Protein AF-K0KSM1-F1 (afdb_monomer_lite)

InterPro domains:
  IPR040554 Peroxisomal membrane protein PEX14-like, KPWE domain [PF17733] (89-134)
  IPR058841 PEX14-like, helix-turn-helix domain [PF25871] (16-82)

pLDDT: mean 74.01, std 14.51, range [38.59, 93.19]

Organism: Wickerhamomyces ciferrii (strain ATCC 14091 / BCRC 22168 / CBS 111 / JCM 3599 / NBRC 0793 / NRRL Y-1031 F-60-10) (NCBI:txid1206466)

Radius of gyration: 40.87 Å; chains: 1; bounding box: 64×87×105 Å

Foldseek 3Di:
DDDDDDDPVPVVVVLVVLLVVLVVVVLVVVVVVPVPDPDDPCPDDPPVCVVVSVLVSVQVVVCVVPVDRDDSVNVVVVVVCVVPDDPPDPPVVVVVVVCVVVVHDDPPDDDDPPDDDPPPDDDPPDDDDDDPVRVVVVVVVVVVVVVVVVVVVPPPPPPDDDDDDDDDDDD

Secondary structure (DSSP, 8-state):
------SSHHHHHHHHHHHHHHHHHHHHHHHHHTTT-TT----S--HHHHHHHHHHHHHHHHHHHH-----HHHHHHHHHHHHHS-----HHHHHHHHHHHTTPPPTT-----SS--TT-PPP--SPP---HHHHHHHHHHHHHHHHHHHHTSTTSSSS------------

Structure (mmCIF, N/CA/C/O backbone):
data_AF-K0KSM1-F1
#
_entry.id   AF-K0KSM1-F1
#
loop_
_atom_site.group_PDB
_atom_site.id
_atom_site.type_symbol
_atom_site.label_atom_id
_atom_site.label_alt_id
_atom_site.label_comp_id
_atom_site.label_asym_id
_atom_site.label_entity_id
_atom_site.label_seq_id
_atom_site.pdbx_PDB_ins_code
_atom_site.Cartn_x
_atom_site.Cartn_y
_atom_site.Cartn_z
_atom_site.occupancy
_atom_site.B_iso_or_equiv
_atom_site.auth_seq_id
_atom_site.auth_comp_id
_atom_site.auth_asym_id
_atom_site.auth_atom_id
_atom_site.pdbx_PDB_model_num
ATOM 1 N N . MET A 1 1 ? 0.600 -37.350 1.939 1.00 38.59 1 MET A N 1
ATOM 2 C CA . MET A 1 1 ? 1.672 -37.650 0.970 1.00 38.59 1 MET A CA 1
ATOM 3 C C . MET A 1 1 ? 1.379 -36.846 -0.271 1.00 38.59 1 MET A C 1
ATOM 5 O O . MET A 1 1 ? 0.306 -37.031 -0.816 1.00 38.59 1 MET A O 1
ATOM 9 N N . SER A 1 2 ? 2.215 -35.970 -0.787 1.00 52.69 2 SER A N 1
ATOM 10 C CA . SER A 1 2 ? 3.417 -35.266 -0.340 1.00 52.69 2 SER A CA 1
ATOM 11 C C . SER A 1 2 ? 3.766 -34.421 -1.566 1.00 52.69 2 SER A C 1
ATOM 13 O O . SER A 1 2 ? 3.729 -34.960 -2.667 1.00 52.69 2 SER A O 1
ATOM 15 N N . ASP A 1 3 ? 4.038 -33.141 -1.330 1.00 56.44 3 ASP A N 1
ATOM 16 C CA . ASP A 1 3 ? 4.934 -32.252 -2.078 1.00 56.44 3 ASP A CA 1
ATOM 17 C C . ASP A 1 3 ? 4.733 -32.055 -3.589 1.00 56.44 3 ASP A C 1
ATOM 19 O O . ASP A 1 3 ? 4.826 -32.991 -4.374 1.00 56.44 3 ASP A O 1
ATOM 23 N N . GLN A 1 4 ? 4.618 -30.784 -4.001 1.00 45.38 4 GLN A N 1
ATOM 24 C CA . GLN A 1 4 ? 5.589 -30.181 -4.929 1.00 45.38 4 GLN A CA 1
ATOM 25 C C . GLN A 1 4 ? 5.388 -28.662 -5.047 1.00 45.38 4 GLN A C 1
ATOM 27 O O . GLN A 1 4 ? 4.668 -28.146 -5.899 1.00 45.38 4 GLN A O 1
ATOM 32 N N . GLU A 1 5 ? 6.090 -27.949 -4.168 1.00 51.31 5 GLU A N 1
ATOM 33 C CA . GLU A 1 5 ? 6.526 -26.568 -4.354 1.00 51.31 5 GLU A CA 1
ATOM 34 C C . GLU A 1 5 ? 7.712 -26.564 -5.338 1.00 51.31 5 GLU A C 1
ATOM 36 O O . GLU A 1 5 ? 8.812 -26.950 -4.958 1.00 51.31 5 GLU A O 1
ATOM 41 N N . ALA A 1 6 ? 7.524 -26.184 -6.608 1.00 51.47 6 ALA A N 1
ATOM 42 C CA . ALA A 1 6 ? 8.641 -25.904 -7.530 1.00 51.47 6 ALA A CA 1
ATOM 43 C C . ALA A 1 6 ? 8.175 -25.186 -8.815 1.00 51.47 6 ALA A C 1
ATOM 45 O O . ALA A 1 6 ? 8.265 -25.739 -9.906 1.00 51.47 6 ALA A O 1
ATOM 46 N N . SER A 1 7 ? 7.662 -23.954 -8.716 1.00 50.19 7 SER A N 1
ATOM 47 C CA . SER A 1 7 ? 7.359 -23.136 -9.914 1.00 50.19 7 SER A CA 1
ATOM 48 C C . SER A 1 7 ? 7.902 -21.703 -9.864 1.00 50.19 7 SER A C 1
ATOM 50 O O . SER A 1 7 ? 7.848 -21.002 -10.865 1.00 50.19 7 SER A O 1
ATOM 52 N N . SER A 1 8 ? 8.479 -21.276 -8.737 1.00 54.91 8 SER A N 1
ATOM 53 C CA . SER A 1 8 ? 8.953 -19.894 -8.540 1.00 54.91 8 SER A CA 1
ATOM 54 C C . SER A 1 8 ? 10.324 -19.609 -9.191 1.00 54.91 8 SER A C 1
ATOM 56 O O . SER A 1 8 ? 10.581 -18.504 -9.655 1.00 54.91 8 SER A O 1
ATOM 58 N N . GLY A 1 9 ? 11.199 -20.616 -9.319 1.00 56.22 9 GLY A N 1
ATOM 59 C CA . GLY A 1 9 ? 12.597 -20.403 -9.731 1.00 56.22 9 GLY A CA 1
ATOM 60 C C . GLY A 1 9 ? 12.840 -20.084 -11.214 1.00 56.22 9 GLY A C 1
ATOM 61 O O . GLY A 1 9 ? 13.900 -19.569 -11.551 1.00 56.22 9 GLY A O 1
ATOM 62 N N . ASN A 1 10 ? 11.899 -20.373 -12.119 1.00 60.47 10 ASN A N 1
ATOM 63 C CA . ASN A 1 10 ? 12.090 -20.107 -13.555 1.00 60.47 10 ASN A CA 1
ATOM 64 C C . ASN A 1 10 ? 11.711 -18.671 -13.945 1.00 60.47 10 ASN A C 1
ATOM 66 O O . ASN A 1 10 ? 12.317 -18.095 -14.847 1.00 60.47 10 ASN A O 1
ATOM 70 N N . GLU A 1 11 ? 10.740 -18.074 -13.254 1.00 61.34 11 GLU A N 1
ATOM 71 C CA . GLU A 1 11 ? 10.315 -16.692 -13.492 1.00 61.34 11 GLU A CA 1
ATOM 72 C C . GLU A 1 11 ? 11.373 -15.703 -13.001 1.00 61.34 11 GLU A C 1
ATOM 74 O O . GLU A 1 11 ? 11.724 -14.776 -13.726 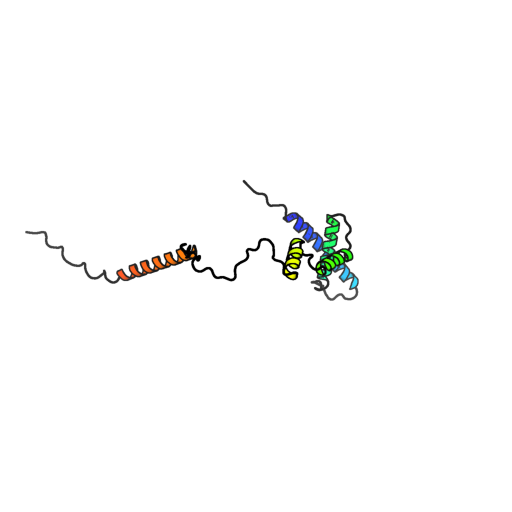1.00 61.34 11 GLU A O 1
ATOM 79 N N . THR A 1 12 ? 11.976 -15.952 -11.833 1.00 65.00 12 THR A N 1
ATOM 80 C CA . THR A 1 12 ? 13.031 -15.089 -11.277 1.00 65.00 12 THR A CA 1
ATOM 81 C C . THR A 1 12 ? 14.256 -15.011 -12.182 1.00 65.00 12 THR A C 1
ATOM 83 O O . THR A 1 12 ? 14.802 -13.930 -12.368 1.00 65.00 12 THR A O 1
ATOM 86 N N . ASN A 1 13 ? 14.649 -16.126 -12.803 1.00 70.00 13 ASN A N 1
ATOM 87 C CA . ASN A 1 13 ? 15.794 -16.163 -13.715 1.00 70.00 13 ASN A CA 1
ATOM 88 C C . ASN A 1 13 ? 15.528 -15.365 -14.997 1.00 70.00 13 ASN A C 1
ATOM 90 O O . ASN A 1 13 ? 16.396 -14.634 -15.463 1.00 70.00 13 ASN A O 1
ATOM 94 N N . ASN A 1 14 ? 14.318 -15.455 -15.551 1.00 72.81 14 ASN A N 1
ATOM 95 C CA . ASN A 1 14 ? 13.946 -14.676 -16.733 1.00 72.81 14 ASN A CA 1
ATOM 96 C C . ASN A 1 14 ? 13.869 -13.175 -16.429 1.00 72.81 14 ASN A C 1
ATOM 98 O O . ASN A 1 14 ? 14.307 -12.365 -17.244 1.00 72.81 14 ASN A O 1
ATOM 102 N N . ILE A 1 15 ? 13.363 -12.811 -15.248 1.00 75.25 15 ILE A N 1
ATOM 103 C CA . ILE A 1 15 ? 13.312 -11.422 -14.778 1.00 75.25 15 ILE A CA 1
ATOM 104 C C . ILE A 1 15 ? 14.727 -10.870 -14.598 1.00 75.25 15 ILE A C 1
ATOM 106 O O . ILE A 1 15 ? 15.024 -9.773 -15.064 1.00 75.25 15 ILE A O 1
ATOM 110 N N . GLN A 1 16 ? 15.607 -11.640 -13.959 1.00 74.88 16 GLN A N 1
ATOM 111 C CA . GLN A 1 16 ? 16.981 -11.231 -13.698 1.00 74.88 16 GLN A CA 1
ATOM 112 C C . GLN A 1 16 ? 17.762 -11.039 -15.003 1.00 74.88 16 GLN A C 1
ATOM 114 O O . GLN A 1 16 ? 18.371 -9.993 -15.194 1.00 74.88 16 GLN A O 1
ATOM 119 N N . ASN A 1 17 ? 17.624 -11.965 -15.955 1.00 79.00 17 ASN A N 1
ATOM 120 C CA . ASN A 1 17 ? 18.230 -11.844 -17.283 1.00 79.00 17 ASN A CA 1
ATOM 121 C C . ASN A 1 17 ? 17.686 -10.640 -18.074 1.00 79.00 17 ASN A C 1
ATOM 123 O O . ASN A 1 17 ? 18.430 -9.975 -18.791 1.00 79.00 17 ASN A O 1
ATOM 127 N N . GLY A 1 18 ? 16.386 -10.348 -17.974 1.00 81.00 18 GLY A N 1
ATOM 128 C CA . GLY A 1 18 ? 15.785 -9.177 -18.616 1.00 81.00 18 GLY A CA 1
ATOM 129 C C . GLY A 1 18 ? 16.310 -7.862 -18.038 1.00 81.00 18 GLY A C 1
ATOM 130 O O . GLY A 1 18 ? 16.633 -6.945 -18.791 1.00 81.00 18 GLY A O 1
ATOM 131 N N . LEU A 1 19 ? 16.446 -7.798 -16.711 1.00 80.25 19 LEU A N 1
ATOM 132 C CA . LEU A 1 19 ? 17.009 -6.649 -16.005 1.00 80.25 19 LEU A CA 1
ATOM 133 C C . LEU A 1 19 ? 18.479 -6.416 -16.387 1.00 80.25 19 LEU A C 1
ATOM 135 O O . LEU A 1 19 ? 18.864 -5.275 -16.630 1.00 80.25 19 LEU A O 1
ATOM 139 N N . GLU A 1 20 ? 19.261 -7.492 -16.501 1.00 81.94 20 GLU A N 1
ATOM 140 C CA . GLU A 1 20 ? 20.663 -7.459 -16.932 1.00 81.94 20 GLU A CA 1
ATOM 141 C C . GLU A 1 20 ? 20.800 -6.864 -18.342 1.00 81.94 20 GLU A C 1
ATOM 143 O O . GLU A 1 20 ? 21.561 -5.930 -18.560 1.00 81.94 20 GLU A O 1
ATOM 148 N N . ASN A 1 21 ? 19.984 -7.316 -19.298 1.00 82.50 21 ASN A N 1
ATOM 149 C CA . ASN A 1 21 ? 20.057 -6.835 -20.682 1.00 82.50 21 ASN A CA 1
ATOM 150 C C . ASN A 1 21 ? 19.704 -5.344 -20.831 1.00 82.50 21 ASN A C 1
ATOM 152 O O . ASN A 1 21 ? 20.308 -4.637 -21.638 1.00 82.50 21 ASN A O 1
ATOM 156 N N . VAL A 1 22 ? 18.719 -4.855 -20.070 1.00 85.31 22 VAL A N 1
ATOM 157 C CA . VAL A 1 22 ? 18.348 -3.428 -20.070 1.00 85.31 22 VAL A CA 1
ATOM 158 C C . VAL A 1 22 ? 19.458 -2.581 -19.442 1.00 85.31 22 VAL A C 1
ATOM 160 O O . VAL A 1 22 ? 19.747 -1.489 -19.930 1.00 85.31 22 VAL A O 1
ATOM 163 N N . TYR A 1 23 ? 20.107 -3.097 -18.396 1.00 80.12 23 TYR A N 1
ATOM 164 C CA . TYR A 1 23 ? 21.256 -2.463 -17.755 1.00 80.12 23 TYR A CA 1
ATOM 165 C C . TYR A 1 23 ? 22.456 -2.346 -18.706 1.00 80.12 23 TYR A C 1
ATOM 167 O O . TYR A 1 23 ? 22.992 -1.251 -18.873 1.00 80.12 23 TYR A O 1
ATOM 175 N N . GLU A 1 24 ? 22.816 -3.421 -19.407 1.00 83.75 24 GLU A N 1
ATOM 176 C CA . GLU A 1 24 ? 23.904 -3.405 -20.396 1.00 83.75 24 GLU A CA 1
ATOM 177 C C . GLU A 1 24 ? 23.632 -2.414 -21.541 1.00 83.75 24 GLU A C 1
ATOM 179 O O . GLU A 1 24 ? 24.484 -1.595 -21.885 1.00 83.75 24 GLU A O 1
ATOM 184 N N . SER A 1 25 ? 22.402 -2.386 -22.071 1.00 84.62 25 SER A N 1
ATOM 185 C CA . SER A 1 25 ? 22.014 -1.421 -23.112 1.00 84.62 25 SER A CA 1
ATOM 186 C C . SER A 1 25 ? 22.138 0.040 -22.659 1.00 84.62 25 SER A C 1
ATOM 188 O O . SER A 1 25 ? 22.364 0.923 -23.489 1.00 84.62 25 SER A O 1
ATOM 190 N N . TYR A 1 26 ? 21.956 0.316 -21.367 1.00 81.19 26 TYR A N 1
ATOM 191 C CA . TYR A 1 26 ? 22.083 1.652 -20.795 1.00 81.19 26 TYR A CA 1
ATOM 192 C C . TYR A 1 26 ? 23.545 2.092 -20.673 1.00 81.19 26 TYR A C 1
ATOM 194 O O . TYR A 1 26 ? 23.884 3.221 -21.043 1.00 81.19 26 TYR A O 1
ATOM 202 N N . LEU A 1 27 ? 24.417 1.186 -20.216 1.00 77.44 27 LEU A N 1
ATOM 203 C CA . LEU A 1 27 ? 25.860 1.420 -20.165 1.00 77.44 27 LEU A CA 1
ATOM 204 C C . LEU A 1 27 ? 26.411 1.733 -21.559 1.00 77.44 27 LEU A C 1
ATOM 206 O O . LEU A 1 27 ? 27.132 2.716 -21.725 1.00 77.44 27 LEU A O 1
ATOM 210 N N . ASP A 1 28 ? 26.009 0.970 -22.573 1.00 80.38 28 ASP A N 1
ATOM 211 C CA . ASP A 1 28 ? 26.414 1.203 -23.962 1.00 80.38 28 ASP A CA 1
ATOM 212 C C . ASP A 1 28 ? 25.983 2.581 -24.483 1.00 80.38 28 ASP A C 1
ATOM 214 O O . ASP A 1 28 ? 26.750 3.254 -25.177 1.00 80.38 28 ASP A O 1
ATOM 218 N N . GLN A 1 29 ? 24.785 3.045 -24.117 1.00 81.88 29 GLN A N 1
ATOM 219 C CA . GLN A 1 29 ? 24.292 4.365 -24.508 1.00 81.88 29 GLN A CA 1
ATOM 220 C C . GLN A 1 29 ? 25.070 5.504 -23.826 1.00 81.88 29 GLN A C 1
ATOM 222 O O . GLN A 1 29 ? 25.418 6.488 -24.487 1.00 81.88 29 GLN A O 1
ATOM 227 N N . ILE A 1 30 ? 25.370 5.375 -22.527 1.00 70.38 30 ILE A N 1
ATOM 228 C CA . ILE A 1 30 ? 26.222 6.328 -21.795 1.00 70.38 30 ILE A CA 1
ATOM 229 C C . ILE A 1 30 ? 27.622 6.371 -22.411 1.00 70.38 30 ILE A C 1
ATOM 231 O O . ILE A 1 30 ? 28.190 7.448 -22.604 1.00 70.38 30 ILE A O 1
ATOM 235 N N . ASN A 1 31 ? 28.175 5.206 -22.743 1.00 67.38 31 ASN A N 1
ATOM 236 C CA . ASN A 1 31 ? 29.509 5.090 -23.315 1.00 67.38 31 ASN A CA 1
ATOM 237 C C . ASN A 1 31 ? 29.583 5.736 -24.707 1.00 67.38 31 ASN A C 1
ATOM 239 O O . ASN A 1 31 ? 30.516 6.493 -24.963 1.00 67.38 31 ASN A O 1
ATOM 243 N N . GLN A 1 32 ? 28.568 5.546 -25.561 1.00 67.19 32 GLN A N 1
ATOM 244 C CA . GLN A 1 32 ? 28.477 6.210 -26.872 1.00 67.19 32 GLN A CA 1
ATOM 245 C C . GLN A 1 32 ? 28.361 7.738 -26.778 1.00 67.19 32 GLN A C 1
ATOM 247 O O . GLN A 1 32 ? 28.891 8.451 -27.628 1.00 67.19 32 GLN A O 1
ATOM 252 N N . GLN A 1 33 ? 27.687 8.278 -25.758 1.00 62.56 33 GLN A N 1
ATOM 253 C CA . GLN A 1 33 ? 27.619 9.733 -25.554 1.00 62.56 33 GLN A CA 1
ATOM 254 C C . GLN A 1 33 ? 28.945 10.336 -25.062 1.00 62.56 33 GLN A C 1
ATOM 256 O O . GLN A 1 33 ? 29.183 11.530 -25.252 1.00 62.56 33 GLN A O 1
ATOM 261 N N . ASN A 1 34 ? 29.825 9.521 -24.475 1.00 55.19 34 ASN A N 1
ATOM 262 C CA . ASN A 1 34 ? 31.075 9.937 -23.837 1.00 55.19 34 ASN A CA 1
ATOM 263 C C . ASN A 1 34 ? 32.336 9.710 -24.694 1.00 55.19 34 ASN A C 1
ATOM 265 O O . ASN A 1 34 ? 33.447 9.736 -24.156 1.00 55.19 34 ASN A O 1
ATOM 269 N N . ASP A 1 35 ? 32.198 9.584 -26.019 1.00 53.59 35 ASP A N 1
ATOM 270 C CA . ASP A 1 35 ? 33.248 9.228 -27.003 1.00 53.59 35 ASP A CA 1
ATOM 271 C C . ASP A 1 35 ? 34.490 10.161 -27.078 1.00 53.59 35 ASP A C 1
ATOM 273 O O . ASP A 1 35 ? 35.345 10.031 -27.953 1.00 53.59 35 ASP A O 1
ATOM 277 N N . GLY A 1 36 ? 34.649 11.102 -26.143 1.00 53.69 36 GLY A N 1
ATOM 278 C CA . GLY A 1 36 ? 35.854 11.918 -25.964 1.00 53.69 36 GLY A CA 1
ATOM 279 C C . GLY A 1 36 ? 36.643 11.680 -24.671 1.00 53.69 36 GLY A C 1
ATOM 280 O O . GLY A 1 36 ? 37.660 12.347 -24.477 1.00 53.69 36 GLY A O 1
ATOM 281 N N . LYS A 1 37 ? 36.219 10.797 -23.754 1.00 48.47 37 LYS A N 1
ATOM 282 C CA . LYS A 1 37 ? 36.840 10.723 -22.417 1.00 48.47 37 LYS A CA 1
ATOM 283 C C . LYS A 1 37 ? 37.065 9.290 -21.928 1.00 48.47 37 LYS A C 1
ATOM 285 O O . LYS A 1 37 ? 36.483 8.838 -20.952 1.00 48.47 37 LYS A O 1
ATOM 290 N N . ILE A 1 38 ? 38.000 8.597 -22.577 1.00 50.53 38 ILE A N 1
ATOM 291 C CA . ILE A 1 38 ? 38.588 7.343 -22.080 1.00 50.53 38 ILE A CA 1
ATOM 292 C C . ILE A 1 38 ? 39.401 7.649 -20.809 1.00 50.53 38 ILE A C 1
ATOM 294 O O . ILE A 1 38 ? 40.598 7.908 -20.915 1.00 50.53 38 ILE A O 1
ATOM 298 N N . GLN A 1 39 ? 38.781 7.670 -19.624 1.00 49.12 39 GLN A N 1
ATOM 299 C CA . GLN A 1 39 ? 39.482 7.601 -18.325 1.00 49.12 39 GLN A CA 1
ATOM 300 C C . GLN A 1 39 ? 38.617 7.112 -17.139 1.00 49.12 39 GLN A C 1
ATOM 302 O O . GLN A 1 39 ? 39.087 7.198 -16.010 1.00 49.12 39 GLN A O 1
ATOM 307 N N . GLU A 1 40 ? 37.406 6.570 -17.312 1.00 54.25 40 GLU A N 1
ATOM 308 C CA . GLU A 1 40 ? 36.699 5.994 -16.155 1.00 54.25 40 GLU A CA 1
ATOM 309 C C . GLU A 1 40 ? 35.764 4.862 -16.578 1.00 54.25 40 GLU A C 1
ATOM 311 O O . GLU A 1 40 ? 34.790 5.075 -17.293 1.00 54.25 40 GLU A O 1
ATOM 316 N N . ILE A 1 41 ? 36.090 3.634 -16.168 1.00 50.53 41 ILE A N 1
ATOM 317 C CA . ILE A 1 41 ? 35.146 2.517 -16.216 1.00 50.53 41 ILE A CA 1
ATOM 318 C C . ILE A 1 41 ? 34.085 2.856 -15.169 1.00 50.53 41 ILE A C 1
ATOM 320 O O . ILE A 1 41 ? 34.342 2.725 -13.971 1.00 50.53 41 ILE A O 1
ATOM 324 N N . ILE A 1 42 ? 32.927 3.349 -15.609 1.00 58.03 42 ILE A N 1
ATOM 325 C CA . ILE A 1 42 ? 31.777 3.577 -14.733 1.00 58.03 42 ILE A CA 1
ATOM 326 C C . ILE A 1 42 ? 31.318 2.194 -14.260 1.00 58.03 42 ILE A C 1
ATOM 328 O O . ILE A 1 42 ? 30.669 1.455 -14.991 1.00 58.03 42 ILE A O 1
ATOM 332 N N . THR A 1 43 ? 31.740 1.810 -13.058 1.00 59.28 43 THR A N 1
ATOM 333 C CA . THR A 1 43 ? 31.396 0.524 -12.425 1.00 59.28 43 THR A CA 1
ATOM 334 C C . THR A 1 43 ? 30.026 0.565 -11.753 1.00 59.28 43 THR A C 1
ATOM 336 O O . THR A 1 43 ? 29.462 -0.479 -11.441 1.00 59.28 43 THR A O 1
ATOM 339 N N . GLU A 1 44 ? 29.471 1.762 -11.550 1.00 62.34 44 GLU A N 1
ATOM 340 C CA . GLU A 1 44 ? 28.210 1.984 -10.852 1.00 62.34 44 GLU A CA 1
ATOM 341 C C . GLU A 1 44 ? 27.437 3.132 -11.511 1.00 62.34 44 GLU A C 1
ATOM 343 O O . GLU A 1 44 ? 27.993 4.196 -11.788 1.00 62.34 44 GLU A O 1
ATOM 348 N N . ILE A 1 45 ? 26.143 2.918 -11.763 1.00 65.31 45 ILE A N 1
ATOM 349 C CA . ILE A 1 45 ? 25.257 3.963 -12.287 1.00 65.31 45 ILE A CA 1
ATOM 350 C C . ILE A 1 45 ? 25.015 5.000 -11.178 1.00 65.31 45 ILE A C 1
ATOM 352 O O . ILE A 1 45 ? 24.716 4.605 -10.044 1.00 65.31 45 ILE A O 1
ATOM 356 N N . PRO A 1 46 ? 25.071 6.309 -11.486 1.00 79.19 46 PRO A N 1
ATOM 357 C CA . PRO A 1 46 ? 24.658 7.358 -10.562 1.00 79.19 46 PRO A CA 1
ATOM 358 C C . PRO A 1 46 ? 23.273 7.076 -9.963 1.00 79.19 46 PRO A C 1
ATOM 360 O O . PRO A 1 46 ? 22.330 6.699 -10.661 1.00 79.19 46 PRO A O 1
ATOM 363 N N . THR A 1 47 ? 23.123 7.279 -8.653 1.00 68.06 47 THR A N 1
ATOM 364 C CA . THR A 1 47 ? 21.884 6.971 -7.913 1.00 68.06 47 THR A CA 1
ATOM 365 C C . THR A 1 47 ? 20.637 7.616 -8.510 1.00 68.06 47 THR A C 1
ATOM 367 O O . THR A 1 47 ? 19.545 7.055 -8.417 1.00 68.06 47 THR A O 1
ATOM 370 N N . ASP A 1 48 ? 20.811 8.765 -9.152 1.00 68.38 48 ASP A N 1
ATOM 371 C CA . ASP A 1 48 ? 19.737 9.583 -9.705 1.00 68.38 48 ASP A CA 1
ATOM 372 C C . ASP A 1 48 ? 19.111 8.910 -10.942 1.00 68.38 48 ASP A C 1
ATOM 374 O O . ASP A 1 48 ? 17.890 8.901 -11.116 1.00 68.38 48 ASP A O 1
ATOM 378 N N . GLU A 1 49 ? 19.933 8.240 -11.752 1.00 77.06 49 GLU A N 1
ATOM 379 C CA . GLU A 1 49 ? 19.525 7.578 -12.996 1.00 77.06 49 GLU A CA 1
ATOM 380 C C . GLU A 1 49 ? 18.960 6.171 -12.769 1.00 77.06 49 GLU A C 1
ATOM 382 O O . GLU A 1 49 ? 18.140 5.685 -13.553 1.00 77.06 49 GLU A O 1
ATOM 387 N N . LYS A 1 50 ? 19.327 5.539 -11.649 1.00 82.38 50 LYS A N 1
ATOM 388 C CA . LYS A 1 50 ? 18.843 4.210 -11.253 1.00 82.38 50 LYS A CA 1
ATOM 389 C C . LYS A 1 50 ? 17.316 4.134 -11.209 1.00 82.38 50 LYS A C 1
ATOM 391 O O . LYS A 1 50 ? 16.735 3.147 -11.653 1.00 82.38 50 LYS A O 1
ATOM 396 N N . SER A 1 51 ? 16.671 5.175 -10.684 1.00 82.75 51 SER A N 1
ATOM 397 C CA . SER A 1 51 ? 15.211 5.235 -10.549 1.00 82.75 51 SER A CA 1
ATOM 398 C C . SER A 1 51 ? 14.500 5.193 -11.906 1.00 82.75 51 SER A C 1
ATOM 400 O O . SER A 1 51 ? 13.548 4.436 -12.095 1.00 82.75 51 SER A O 1
ATOM 402 N N . ARG A 1 52 ? 15.009 5.954 -12.877 1.00 84.12 52 ARG A N 1
ATOM 403 C CA . ARG A 1 52 ? 14.490 6.013 -14.244 1.00 84.12 52 ARG A CA 1
ATOM 404 C C . ARG A 1 52 ? 14.697 4.690 -14.976 1.00 84.12 52 ARG A C 1
ATOM 406 O O . ARG A 1 52 ? 13.774 4.209 -15.630 1.00 84.12 52 ARG A O 1
ATOM 413 N N . LEU A 1 53 ? 15.869 4.076 -14.822 1.00 85.88 53 LEU A N 1
ATOM 414 C CA . LEU A 1 53 ? 16.170 2.776 -15.423 1.00 85.88 53 LEU A CA 1
ATOM 415 C C . LEU A 1 53 ? 15.269 1.665 -14.864 1.00 85.88 53 LEU A C 1
ATOM 417 O O . LEU A 1 53 ? 14.756 0.835 -15.612 1.00 85.88 53 LEU A O 1
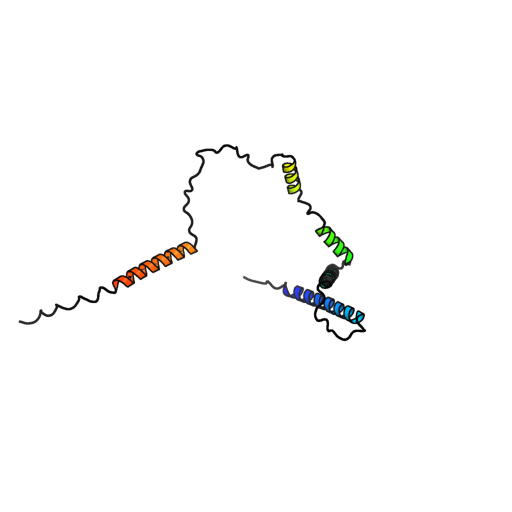ATOM 421 N N . GLU A 1 54 ? 15.012 1.683 -13.555 1.00 86.69 54 GLU A N 1
ATOM 422 C CA . GLU A 1 54 ? 14.079 0.753 -12.917 1.00 86.69 54 GLU A CA 1
ATOM 423 C C . GLU A 1 54 ? 12.665 0.881 -13.505 1.00 86.69 54 GLU A C 1
ATOM 425 O O . GLU A 1 54 ? 11.995 -0.126 -13.748 1.00 86.69 54 GLU A O 1
ATOM 430 N N . ILE A 1 55 ? 12.207 2.109 -13.757 1.00 87.25 55 ILE A N 1
ATOM 431 C CA . ILE A 1 55 ? 10.902 2.361 -14.374 1.00 87.25 55 ILE A CA 1
ATOM 432 C C . ILE A 1 55 ? 10.868 1.814 -15.808 1.00 87.25 55 ILE A C 1
ATOM 434 O O . ILE A 1 55 ? 9.933 1.088 -16.142 1.00 87.25 55 ILE A O 1
ATOM 438 N N . GLN A 1 56 ? 11.895 2.084 -16.618 1.00 88.94 56 GLN A N 1
ATOM 439 C CA . GLN A 1 56 ? 12.012 1.573 -17.992 1.00 88.94 56 GLN A CA 1
ATOM 440 C C . GLN A 1 56 ? 11.981 0.043 -18.057 1.00 88.94 56 GLN A C 1
ATOM 442 O O . GLN A 1 56 ? 11.277 -0.533 -18.885 1.00 88.94 56 GLN A O 1
ATOM 447 N N . ALA A 1 57 ? 12.712 -0.629 -17.166 1.00 90.94 57 ALA A N 1
ATOM 448 C CA . ALA A 1 57 ? 12.744 -2.088 -17.125 1.00 90.94 57 ALA A CA 1
ATOM 449 C C . ALA A 1 57 ? 11.365 -2.676 -16.777 1.00 90.94 57 ALA A C 1
ATOM 451 O O . ALA A 1 57 ? 10.917 -3.646 -17.394 1.00 90.94 57 ALA A O 1
ATOM 452 N N . LYS A 1 58 ? 10.656 -2.065 -15.820 1.00 86.19 58 LYS A N 1
ATOM 453 C CA . LYS A 1 58 ? 9.307 -2.496 -15.426 1.00 86.19 58 LYS A CA 1
ATOM 454 C C . LYS A 1 58 ? 8.287 -2.300 -16.543 1.00 86.19 58 LYS A C 1
ATOM 456 O O . LYS A 1 58 ? 7.501 -3.214 -16.797 1.00 86.19 58 LYS A O 1
ATOM 461 N N . THR A 1 59 ? 8.289 -1.144 -17.208 1.00 88.00 59 THR A N 1
ATOM 462 C CA . THR A 1 59 ? 7.362 -0.877 -18.317 1.00 88.00 59 THR A CA 1
ATOM 463 C C . THR A 1 59 ? 7.635 -1.810 -19.490 1.00 88.00 59 THR A C 1
ATOM 465 O O . THR A 1 59 ? 6.693 -2.417 -19.997 1.00 88.00 59 THR A O 1
ATOM 468 N N . PHE A 1 60 ? 8.902 -2.026 -19.857 1.00 88.88 60 PHE A N 1
ATOM 469 C CA . PHE A 1 60 ? 9.287 -2.982 -20.899 1.00 88.88 60 PHE A CA 1
ATOM 470 C C . PHE A 1 60 ? 8.769 -4.394 -20.604 1.00 88.88 60 PHE A C 1
ATOM 472 O O . PHE A 1 60 ? 8.116 -5.003 -21.451 1.00 88.88 60 PHE A O 1
ATOM 479 N N . TYR A 1 61 ? 8.991 -4.894 -19.386 1.00 88.75 61 TYR A N 1
ATOM 480 C CA . TYR A 1 61 ? 8.537 -6.228 -18.997 1.00 88.75 61 TYR A CA 1
ATOM 481 C C 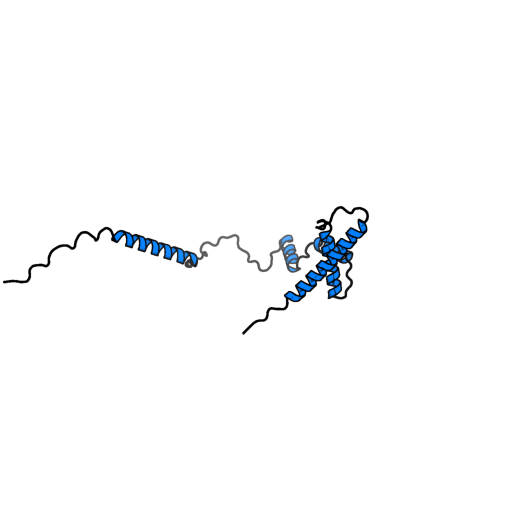. TYR A 1 61 ? 7.010 -6.352 -19.016 1.00 88.75 61 TYR A C 1
ATOM 483 O O . TYR A 1 61 ? 6.461 -7.335 -19.513 1.00 88.75 61 TYR A O 1
ATOM 491 N N . PHE A 1 62 ? 6.301 -5.342 -18.514 1.00 89.75 62 PHE A N 1
ATOM 492 C CA . PHE A 1 62 ? 4.843 -5.314 -18.572 1.00 89.75 62 PHE A CA 1
ATOM 493 C C . PHE A 1 62 ? 4.332 -5.359 -20.019 1.00 89.75 62 PHE A C 1
ATOM 495 O O . PHE A 1 62 ? 3.411 -6.124 -20.327 1.00 89.75 62 PHE A O 1
ATOM 502 N N . CYS A 1 63 ? 4.963 -4.593 -20.914 1.00 89.19 63 CYS A N 1
ATOM 503 C CA . CYS A 1 63 ? 4.641 -4.614 -22.337 1.00 89.19 63 CYS A CA 1
ATOM 504 C C . CYS A 1 63 ? 4.906 -5.990 -22.951 1.00 89.19 63 CYS A C 1
ATOM 506 O O . CYS A 1 63 ? 4.081 -6.505 -23.704 1.00 89.19 63 CYS A O 1
ATOM 508 N N . GLN A 1 64 ? 6.022 -6.617 -22.583 1.00 88.88 64 GLN A N 1
ATOM 509 C CA . GLN A 1 64 ? 6.383 -7.958 -23.027 1.00 88.88 64 GLN A CA 1
ATOM 510 C C . GLN A 1 64 ? 5.368 -9.014 -22.563 1.00 88.88 64 GLN A C 1
ATOM 512 O O . GLN A 1 64 ? 4.990 -9.883 -23.345 1.00 88.88 64 GLN A O 1
ATOM 517 N N . GLN A 1 65 ? 4.909 -8.944 -21.312 1.00 86.75 65 GLN A N 1
ATOM 518 C CA . GLN A 1 65 ? 4.019 -9.948 -20.726 1.00 86.75 65 GLN A CA 1
ATOM 519 C C . GLN A 1 65 ? 2.571 -9.818 -21.212 1.00 86.75 65 GLN A C 1
ATOM 521 O O . GLN A 1 65 ? 1.870 -10.819 -21.356 1.00 86.75 65 GLN A O 1
ATOM 526 N N . THR A 1 66 ? 2.099 -8.589 -21.421 1.00 88.75 66 THR A N 1
ATOM 527 C CA . THR A 1 66 ? 0.688 -8.319 -21.737 1.00 88.75 66 THR A CA 1
ATOM 528 C C . THR A 1 66 ? 0.433 -8.062 -23.219 1.00 88.75 66 THR A C 1
ATOM 530 O O . THR A 1 66 ? -0.717 -8.107 -23.649 1.00 88.75 66 THR A O 1
ATOM 533 N N . GLY A 1 67 ? 1.481 -7.784 -24.002 1.00 83.94 67 GLY A N 1
ATOM 534 C CA . GLY A 1 67 ? 1.372 -7.359 -25.399 1.00 83.94 67 GLY A CA 1
ATOM 535 C C . GLY A 1 67 ? 0.811 -5.943 -25.578 1.00 83.94 67 GLY A C 1
ATOM 536 O O . GLY A 1 67 ? 0.650 -5.496 -26.712 1.00 83.94 67 GLY A O 1
ATOM 537 N N . ASN A 1 68 ? 0.516 -5.231 -24.485 1.00 84.06 68 ASN A N 1
ATOM 538 C CA . ASN A 1 68 ? 0.059 -3.846 -24.514 1.00 84.06 68 ASN A CA 1
ATOM 539 C C . ASN A 1 68 ? 1.264 -2.908 -24.493 1.00 84.06 68 ASN A C 1
ATOM 541 O O . ASN A 1 68 ? 2.157 -3.076 -23.671 1.00 84.06 68 ASN A O 1
ATOM 545 N N . ILE A 1 69 ? 1.278 -1.898 -25.359 1.00 83.75 69 ILE A N 1
ATOM 546 C CA . ILE A 1 69 ? 2.336 -0.883 -25.354 1.00 83.75 69 ILE A CA 1
ATOM 547 C C . ILE A 1 69 ? 1.971 0.162 -24.298 1.00 83.75 69 ILE A C 1
ATOM 549 O O . ILE A 1 69 ? 0.983 0.875 -24.452 1.00 83.75 69 ILE A O 1
ATOM 553 N N . LEU A 1 70 ? 2.758 0.224 -23.226 1.00 85.88 70 LEU A N 1
ATOM 554 C CA . LEU A 1 70 ? 2.671 1.227 -22.170 1.00 85.88 70 LEU A CA 1
ATOM 555 C C . LEU A 1 70 ? 3.881 2.153 -22.279 1.00 85.88 70 LEU A C 1
ATOM 557 O O . LEU A 1 70 ? 5.023 1.687 -22.241 1.00 85.88 70 LEU A O 1
ATOM 561 N N . ASN A 1 71 ? 3.632 3.452 -22.421 1.00 86.94 71 ASN A N 1
ATOM 562 C CA . ASN A 1 71 ? 4.700 4.437 -22.484 1.00 86.94 71 ASN A CA 1
ATOM 563 C C . ASN A 1 71 ? 5.242 4.768 -21.081 1.00 86.94 71 ASN A C 1
ATOM 565 O O . ASN A 1 71 ? 4.546 4.594 -20.077 1.00 86.94 71 ASN A O 1
ATOM 569 N N . ILE A 1 72 ? 6.490 5.237 -21.002 1.00 86.56 72 ILE A N 1
ATOM 570 C CA . ILE A 1 72 ? 7.109 5.566 -19.715 1.00 86.56 72 ILE A CA 1
ATOM 571 C C . ILE A 1 72 ? 6.443 6.771 -19.053 1.00 86.56 72 ILE A C 1
ATOM 573 O O . ILE A 1 72 ? 6.165 6.715 -17.856 1.00 86.56 72 ILE A O 1
ATOM 577 N N . GLU A 1 73 ? 6.110 7.802 -19.830 1.00 88.06 73 GLU A N 1
ATOM 578 C CA . GLU A 1 73 ? 5.425 8.991 -19.321 1.00 88.06 73 GLU A CA 1
ATOM 579 C C . GLU A 1 73 ? 4.042 8.639 -18.749 1.00 88.06 73 GLU A C 1
ATOM 581 O O . GLU A 1 73 ? 3.713 9.062 -17.644 1.00 88.06 73 GLU A O 1
ATOM 586 N N . ASP A 1 74 ? 3.277 7.772 -19.421 1.00 86.88 74 ASP A N 1
ATOM 587 C CA . ASP A 1 74 ? 1.942 7.354 -18.963 1.00 86.88 74 ASP A CA 1
ATOM 588 C C . ASP A 1 74 ? 1.997 6.633 -17.602 1.00 86.88 74 ASP A C 1
ATOM 590 O O . ASP A 1 74 ? 1.137 6.818 -16.734 1.00 86.88 74 ASP A O 1
ATOM 594 N N . TYR A 1 75 ? 3.023 5.801 -17.389 1.00 85.94 75 TYR A N 1
ATOM 595 C CA . TYR A 1 75 ? 3.229 5.112 -16.115 1.00 85.94 75 TYR A CA 1
ATOM 596 C C . TYR A 1 75 ? 3.650 6.077 -15.000 1.00 85.94 75 TYR A C 1
ATOM 598 O O . TYR A 1 75 ? 3.195 5.938 -13.861 1.00 85.94 75 TYR A O 1
ATOM 606 N N . GLU A 1 76 ? 4.500 7.058 -15.306 1.00 87.62 76 GLU A N 1
ATOM 607 C CA . GLU A 1 76 ? 4.900 8.093 -14.350 1.00 87.62 76 GLU A CA 1
ATOM 608 C C . GLU A 1 76 ? 3.719 8.980 -13.949 1.00 87.62 76 GLU A C 1
ATOM 610 O O . GLU A 1 76 ? 3.537 9.245 -12.758 1.00 87.62 76 GLU A O 1
ATOM 615 N N . GLU A 1 77 ? 2.867 9.364 -14.901 1.00 87.56 77 GLU A N 1
ATOM 616 C CA . GLU A 1 77 ? 1.633 10.106 -14.638 1.00 87.56 77 GLU A CA 1
ATOM 617 C C . GLU A 1 77 ? 0.673 9.311 -13.755 1.00 87.56 77 GLU A C 1
ATOM 619 O O . GLU A 1 77 ? 0.188 9.824 -12.745 1.00 87.56 77 GLU A O 1
ATOM 624 N N . TRP A 1 78 ? 0.435 8.036 -14.073 1.00 86.19 78 TRP A N 1
ATOM 625 C CA . TRP A 1 78 ? -0.399 7.165 -13.245 1.00 86.19 78 TRP A CA 1
ATOM 626 C C . TRP A 1 78 ? 0.156 7.032 -11.822 1.00 86.19 78 TRP A C 1
ATOM 628 O O . TRP A 1 78 ? -0.580 7.195 -10.848 1.00 86.19 78 TRP A O 1
ATOM 638 N N . LYS A 1 79 ? 1.463 6.791 -11.686 1.00 84.50 79 LYS A N 1
ATOM 639 C CA . LYS A 1 79 ? 2.128 6.636 -10.387 1.00 84.50 79 LYS A CA 1
ATOM 640 C C . LYS A 1 79 ? 2.096 7.934 -9.574 1.00 84.50 79 LYS A C 1
ATOM 642 O O . LYS A 1 79 ? 1.889 7.891 -8.363 1.00 84.50 79 LYS A O 1
ATOM 647 N N . SER A 1 80 ? 2.270 9.078 -10.232 1.00 85.56 80 SER A N 1
ATOM 648 C CA . SER A 1 80 ? 2.156 10.407 -9.625 1.00 85.56 80 SER A CA 1
ATOM 649 C C . SER A 1 80 ? 0.726 10.685 -9.163 1.00 85.56 80 SER A C 1
ATOM 651 O O . SER A 1 80 ? 0.512 11.103 -8.027 1.00 85.56 80 SER A O 1
ATOM 653 N N . ASN A 1 81 ? -0.271 10.374 -9.992 1.00 83.19 81 ASN A N 1
ATOM 654 C CA . ASN A 1 81 ? -1.680 10.524 -9.636 1.00 83.19 81 ASN A CA 1
ATOM 655 C C . ASN A 1 81 ? -2.070 9.627 -8.457 1.00 83.19 81 ASN A C 1
ATOM 657 O O . ASN A 1 81 ? -2.834 10.063 -7.606 1.00 83.19 81 ASN A O 1
ATOM 661 N N . GLN A 1 82 ? -1.512 8.418 -8.344 1.00 79.56 82 GLN A N 1
ATOM 662 C CA . GLN A 1 82 ? -1.739 7.565 -7.173 1.00 79.56 82 GLN A CA 1
ATOM 663 C C . GLN A 1 82 ? -1.121 8.113 -5.882 1.00 79.56 82 GLN A C 1
ATOM 665 O O . GLN A 1 82 ? -1.697 7.927 -4.817 1.00 79.56 82 GLN A O 1
ATOM 670 N N . LEU A 1 83 ? 0.039 8.771 -5.959 1.00 75.75 83 LEU A N 1
ATOM 671 C CA . LEU A 1 83 ? 0.685 9.387 -4.793 1.00 75.75 83 LEU A CA 1
ATOM 672 C C . LEU A 1 83 ? 0.001 10.688 -4.359 1.00 75.75 83 LEU A C 1
ATOM 674 O O . LEU A 1 83 ? 0.008 11.012 -3.174 1.00 75.75 83 LEU A O 1
ATOM 678 N N . ASN A 1 84 ? -0.561 11.430 -5.314 1.00 72.69 84 ASN A N 1
ATOM 679 C CA . ASN A 1 84 ? -1.209 12.719 -5.074 1.00 72.69 84 ASN A CA 1
ATOM 680 C C . ASN A 1 84 ? -2.720 12.610 -4.826 1.00 72.69 84 ASN A C 1
ATOM 682 O O . ASN A 1 84 ? -3.323 13.571 -4.350 1.00 72.69 84 ASN A O 1
ATOM 686 N N . ALA A 1 85 ? -3.347 11.479 -5.149 1.00 70.06 85 ALA A N 1
ATOM 687 C CA . ALA A 1 85 ? -4.719 11.214 -4.752 1.00 70.06 85 ALA A CA 1
ATOM 688 C C . ALA A 1 85 ? -4.754 10.965 -3.239 1.00 70.06 85 ALA A C 1
ATOM 690 O O . ALA A 1 85 ? -4.130 10.023 -2.746 1.00 70.06 85 ALA A O 1
ATOM 691 N N . GLU A 1 86 ? -5.488 11.799 -2.494 1.00 67.25 86 GLU A N 1
ATOM 692 C CA . GLU A 1 86 ? -5.867 11.435 -1.129 1.00 67.25 86 GLU A CA 1
ATOM 693 C C . GLU A 1 86 ? -6.537 10.057 -1.171 1.00 67.25 86 GLU A C 1
ATOM 695 O O . GLU A 1 86 ? -7.324 9.799 -2.091 1.00 67.25 86 GLU A O 1
ATOM 700 N N . PRO A 1 87 ? -6.213 9.150 -0.231 1.00 66.69 87 PRO A N 1
ATOM 701 C CA . PRO A 1 87 ? -6.820 7.833 -0.219 1.00 66.69 87 PRO A CA 1
ATOM 702 C C . PRO A 1 87 ? -8.331 8.020 -0.156 1.00 66.69 87 PRO A C 1
ATOM 7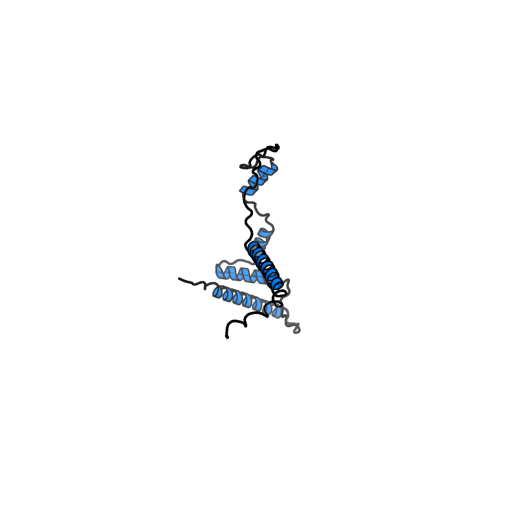04 O O . PRO A 1 87 ? -8.856 8.550 0.822 1.00 66.69 87 PRO A O 1
ATOM 707 N N . GLU A 1 88 ? -9.017 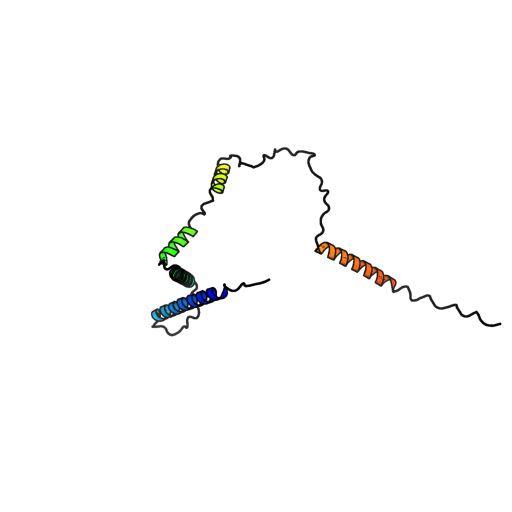7.609 -1.220 1.00 73.31 88 GLU A N 1
ATOM 708 C CA . GLU A 1 88 ? -10.467 7.660 -1.269 1.00 73.31 88 GLU A CA 1
ATOM 709 C C . GLU A 1 88 ? -10.969 6.712 -0.185 1.00 73.31 88 GLU A C 1
ATOM 711 O O . GLU A 1 88 ? -10.846 5.484 -0.276 1.00 73.31 88 GLU A O 1
ATOM 716 N N . TYR A 1 89 ? -11.413 7.292 0.928 1.00 71.62 89 TYR A N 1
ATOM 717 C CA . TYR A 1 89 ? -11.841 6.499 2.056 1.00 71.62 89 TYR A CA 1
ATOM 718 C C . TYR A 1 89 ? -13.018 5.628 1.627 1.00 71.62 89 TYR A C 1
ATOM 720 O O . TYR A 1 89 ? -13.922 6.067 0.917 1.00 71.62 89 TYR A O 1
ATOM 728 N N . SER A 1 90 ? -13.016 4.375 2.085 1.00 81.12 90 SER A N 1
ATOM 729 C CA . SER A 1 90 ? -14.145 3.477 1.863 1.00 81.12 90 SER A CA 1
ATOM 730 C C . SER A 1 90 ? -15.451 4.156 2.287 1.00 81.12 90 SER A C 1
ATOM 732 O O . SER A 1 90 ? -15.493 4.829 3.318 1.00 81.12 90 SER A O 1
ATOM 734 N N . SER A 1 91 ? -16.520 3.941 1.517 1.00 79.81 91 SER A N 1
ATOM 735 C CA . SER A 1 91 ? -17.858 4.507 1.762 1.00 79.81 91 SER A CA 1
ATOM 736 C C . SER A 1 91 ? -18.318 4.415 3.225 1.00 79.81 91 SER A C 1
ATOM 738 O O . SER A 1 91 ? -18.895 5.364 3.747 1.00 79.81 91 SER A O 1
ATOM 740 N N . ASN A 1 92 ? -17.989 3.320 3.920 1.00 86.31 92 ASN A N 1
ATOM 741 C CA . ASN A 1 92 ? -18.291 3.143 5.343 1.00 86.31 92 ASN A CA 1
ATOM 742 C C . ASN A 1 92 ? -17.546 4.139 6.250 1.00 86.31 92 ASN A C 1
ATOM 744 O O . ASN A 1 92 ? -18.130 4.693 7.175 1.00 86.31 92 ASN A O 1
ATOM 748 N N . TYR A 1 93 ? -16.261 4.383 5.986 1.00 88.62 93 TYR A N 1
ATOM 749 C CA . TYR A 1 93 ? -15.476 5.338 6.765 1.00 88.62 93 TYR A CA 1
ATOM 750 C C . TYR A 1 93 ? -15.976 6.764 6.541 1.00 88.62 93 TYR A C 1
ATOM 752 O O . TYR A 1 93 ? -16.092 7.520 7.501 1.00 88.62 93 TYR A O 1
ATOM 760 N N . GLN A 1 94 ? -16.321 7.112 5.300 1.00 88.38 94 GLN A N 1
ATOM 761 C CA . GLN A 1 94 ? -16.867 8.428 4.981 1.00 88.38 94 GLN A CA 1
ATOM 762 C C . GLN A 1 94 ? -18.176 8.691 5.743 1.00 88.38 94 GLN A C 1
ATOM 764 O O . GLN A 1 94 ? -18.314 9.732 6.383 1.00 88.38 94 GLN A O 1
ATOM 769 N N . GLU A 1 95 ? -19.089 7.715 5.768 1.00 89.50 95 GLU A N 1
ATOM 770 C CA . GLU A 1 95 ? -20.331 7.792 6.546 1.00 89.50 95 GLU A CA 1
ATOM 771 C C . GLU A 1 95 ? -20.055 7.960 8.050 1.00 89.50 95 GLU A C 1
ATOM 773 O O . GLU A 1 95 ? -20.675 8.792 8.714 1.00 89.50 95 GLU A O 1
ATOM 778 N N . LEU A 1 96 ? -19.080 7.228 8.599 1.00 88.69 96 LEU A N 1
ATOM 779 C CA . LEU A 1 96 ? -18.682 7.369 10.002 1.00 88.69 96 LEU A CA 1
ATOM 780 C C . LEU A 1 96 ? -18.111 8.758 10.311 1.00 88.69 96 LEU A C 1
ATOM 782 O O . LEU A 1 96 ? -18.465 9.348 11.332 1.00 88.69 96 LEU A O 1
ATOM 786 N N . VAL A 1 97 ? -17.255 9.297 9.443 1.00 89.81 97 VAL A N 1
ATOM 787 C CA . VAL A 1 97 ? -16.699 10.649 9.591 1.00 89.81 97 VAL A CA 1
ATOM 788 C C . VAL A 1 97 ? -17.811 11.693 9.567 1.00 89.81 97 VAL A C 1
ATOM 790 O O . VAL A 1 97 ? -17.831 12.582 10.417 1.00 89.81 97 VAL A O 1
ATOM 793 N N . GLU A 1 98 ? -18.776 11.566 8.659 1.00 90.44 98 GLU A N 1
ATOM 794 C CA . GLU A 1 98 ? -19.934 12.459 8.594 1.00 90.44 98 GLU A CA 1
ATOM 795 C C . GLU A 1 98 ? -20.784 12.403 9.866 1.00 90.44 98 GLU A C 1
ATOM 797 O O . GLU A 1 98 ? -21.186 13.450 10.378 1.00 90.44 98 GLU A O 1
ATOM 802 N N . LEU A 1 99 ? -21.029 11.208 10.415 1.00 92.62 99 LEU A N 1
ATOM 803 C CA . LEU A 1 99 ? -21.747 11.044 11.682 1.00 92.62 99 LEU A CA 1
ATOM 804 C C . LEU A 1 99 ? -21.010 11.733 12.836 1.00 92.62 99 LEU A C 1
ATOM 806 O O . LEU A 1 99 ? -21.640 12.451 13.613 1.00 92.62 99 LEU A O 1
ATOM 810 N N . ILE A 1 100 ? -19.684 11.583 12.903 1.00 91.00 100 ILE A N 1
ATOM 811 C CA . ILE A 1 100 ? -18.841 12.212 13.928 1.00 91.00 100 ILE A CA 1
ATOM 812 C C . ILE A 1 100 ? -18.860 13.740 13.790 1.00 91.00 100 ILE A C 1
ATOM 814 O O . ILE A 1 100 ? -19.094 14.437 14.776 1.00 91.00 100 ILE A O 1
ATOM 818 N N . ILE A 1 101 ? -18.666 14.273 12.579 1.00 93.19 101 ILE A N 1
ATOM 819 C CA . ILE A 1 101 ? -18.671 15.723 12.316 1.00 93.19 101 ILE A CA 1
ATOM 820 C C . ILE A 1 101 ? -20.048 16.327 12.615 1.00 93.19 101 ILE A C 1
ATOM 822 O O . ILE A 1 101 ? -20.141 17.410 13.190 1.00 93.19 101 ILE A O 1
ATOM 826 N N . ALA A 1 102 ? -21.124 15.623 12.260 1.00 92.56 102 ALA A N 1
ATOM 827 C CA . ALA A 1 102 ? -22.492 16.043 12.546 1.00 92.56 102 ALA A CA 1
ATOM 828 C C . ALA A 1 102 ? -22.881 15.892 14.029 1.00 92.56 102 ALA A C 1
ATOM 830 O O . ALA A 1 102 ? -23.977 16.311 14.405 1.00 92.56 102 ALA A O 1
ATOM 831 N N . GLY A 1 103 ? -22.030 15.277 14.860 1.00 90.25 103 GLY A N 1
ATOM 832 C CA . GLY A 1 103 ? -22.320 14.981 16.263 1.00 90.25 103 GLY A CA 1
ATOM 833 C C . GLY A 1 103 ? -23.458 13.973 16.454 1.00 90.25 103 GLY A C 1
ATOM 834 O O . GLY A 1 103 ? -24.103 13.965 17.502 1.00 90.25 103 GLY A O 1
ATOM 835 N N . LYS A 1 104 ? -23.746 13.153 15.438 1.00 87.38 104 LYS A N 1
ATOM 836 C CA . LYS A 1 104 ? -24.755 12.091 15.499 1.00 87.38 104 LYS A CA 1
ATOM 837 C C . LYS A 1 104 ? -24.150 10.854 16.154 1.00 87.38 104 LYS A C 1
ATOM 839 O O . LYS A 1 104 ? -22.963 10.572 16.006 1.00 87.38 104 LYS A O 1
ATOM 844 N N . GLU A 1 105 ? -24.973 10.101 16.875 1.00 87.25 105 GLU A N 1
ATOM 845 C CA . GLU A 1 105 ? -24.518 8.849 17.473 1.00 87.25 105 GLU A CA 1
ATOM 846 C C . GLU A 1 105 ? -24.169 7.818 16.394 1.00 87.25 105 GLU A C 1
ATOM 848 O O . GLU A 1 105 ? -24.879 7.659 15.398 1.00 87.25 105 GLU A O 1
ATOM 853 N N . VAL A 1 106 ? -23.052 7.121 16.594 1.00 86.69 106 VAL A N 1
ATOM 854 C CA . VAL A 1 106 ? -22.629 6.052 15.692 1.00 86.69 106 VAL A CA 1
ATOM 855 C C . VAL A 1 106 ? -23.478 4.810 15.988 1.00 86.69 106 VAL A C 1
ATOM 857 O O . VAL A 1 106 ? -23.542 4.371 17.144 1.00 86.69 106 VAL A O 1
ATOM 860 N N . PRO A 1 107 ? -24.135 4.223 14.975 1.00 86.81 107 PRO A N 1
ATOM 861 C CA . PRO A 1 107 ? -25.016 3.082 15.170 1.00 86.81 107 PRO A CA 1
ATOM 862 C C . PRO A 1 107 ? -24.266 1.886 15.776 1.00 86.81 107 PRO A C 1
ATOM 864 O O . PRO A 1 107 ? -23.146 1.566 15.388 1.00 86.81 107 PRO A O 1
ATOM 867 N N . GLY A 1 108 ? -24.902 1.201 16.730 1.00 83.50 108 GLY A N 1
ATOM 868 C CA . GLY A 1 108 ? -24.365 -0.011 17.365 1.00 83.50 108 GLY A CA 1
ATOM 869 C C . GLY A 1 108 ? -23.472 0.220 18.591 1.00 83.50 108 GLY A C 1
ATOM 870 O O . GLY A 1 108 ? -23.093 -0.754 19.246 1.00 83.50 108 GLY A O 1
ATOM 871 N N . ILE A 1 109 ? -23.173 1.472 18.954 1.00 83.62 109 ILE A N 1
ATOM 872 C CA . ILE A 1 109 ? -22.441 1.784 20.188 1.00 83.62 109 ILE A CA 1
ATOM 873 C C . ILE A 1 109 ? -23.410 1.802 21.376 1.00 83.62 109 ILE A C 1
ATOM 875 O O . ILE A 1 109 ? -24.463 2.435 21.344 1.00 83.62 109 ILE A O 1
ATOM 879 N N . LYS A 1 110 ? -23.058 1.085 22.449 1.00 83.06 110 LYS A N 1
ATOM 880 C CA . LYS A 1 110 ? -23.833 1.090 23.695 1.00 83.06 110 LYS A CA 1
ATOM 881 C C . LYS A 1 110 ? -23.582 2.394 24.445 1.00 83.06 110 LYS A C 1
ATOM 883 O O . LYS A 1 110 ? -22.432 2.717 24.730 1.00 83.06 110 LYS A O 1
ATOM 888 N N . GLN A 1 111 ? -24.655 3.091 24.808 1.00 80.56 111 GLN A N 1
ATOM 889 C CA . GLN A 1 111 ? -24.568 4.264 25.672 1.00 80.56 111 GLN A CA 1
ATOM 890 C C . GLN A 1 111 ? -24.153 3.827 27.077 1.00 80.56 111 GLN A C 1
ATOM 892 O O . GLN A 1 111 ? -24.877 3.082 27.745 1.00 80.56 111 GLN A O 1
ATOM 897 N N . ILE A 1 112 ? -22.965 4.258 27.498 1.00 80.50 112 ILE A N 1
ATOM 898 C CA . ILE A 1 112 ? -22.489 4.048 28.862 1.00 80.50 112 ILE A CA 1
ATOM 899 C C . ILE A 1 112 ? -23.037 5.214 29.689 1.00 80.50 112 ILE A C 1
ATOM 901 O O . ILE A 1 112 ? -22.689 6.359 29.401 1.00 80.50 112 ILE A O 1
ATOM 905 N N . PRO A 1 113 ? -23.914 4.967 30.677 1.00 82.75 113 PRO A N 1
ATOM 906 C CA . PRO A 1 113 ? -24.339 6.028 31.574 1.00 82.75 113 PRO A CA 1
ATOM 907 C C . PRO A 1 113 ? -23.123 6.551 32.343 1.00 82.75 113 PRO A C 1
ATOM 909 O O . PRO A 1 113 ? -22.274 5.768 32.762 1.00 82.75 113 PRO A O 1
ATOM 912 N N . ASP A 1 114 ? -23.079 7.856 32.607 1.00 78.38 114 ASP A N 1
ATOM 913 C CA . ASP A 1 114 ? -22.032 8.514 33.416 1.00 78.38 114 ASP A CA 1
ATOM 914 C C . ASP A 1 114 ? -22.090 8.123 34.912 1.00 78.38 114 ASP A C 1
ATOM 916 O O . ASP A 1 114 ? -21.570 8.782 35.805 1.00 78.38 114 ASP A O 1
ATOM 920 N N . THR A 1 115 ? -22.814 7.050 35.221 1.00 78.56 115 THR A N 1
ATOM 921 C CA . THR A 1 115 ? -23.073 6.574 36.570 1.00 78.56 115 THR A CA 1
ATOM 922 C C . THR A 1 115 ? -22.265 5.310 36.797 1.00 78.56 115 THR A C 1
ATOM 924 O O . THR A 1 115 ? -22.466 4.297 36.127 1.00 78.56 115 THR A O 1
ATOM 927 N N . VAL A 1 116 ? -21.363 5.354 37.773 1.00 75.38 116 VAL A N 1
ATOM 928 C CA . VAL A 1 116 ? -20.660 4.160 38.239 1.00 75.38 116 VAL A CA 1
ATOM 929 C C . VAL A 1 116 ? -21.661 3.303 39.015 1.00 75.38 116 VAL A C 1
ATOM 931 O O . VAL A 1 116 ? -22.108 3.684 40.093 1.00 75.38 116 VAL A O 1
ATOM 934 N N . LEU A 1 117 ? -22.056 2.158 38.453 1.00 73.12 117 LEU A N 1
ATOM 935 C CA . LEU A 1 117 ? -22.927 1.202 39.137 1.00 73.12 117 LEU A CA 1
ATOM 936 C C . LEU A 1 117 ? -22.120 0.454 40.207 1.00 73.12 117 LEU A C 1
ATOM 938 O O . LEU A 1 117 ? -21.352 -0.464 39.914 1.00 73.12 117 LEU A O 1
ATOM 942 N N . GLU A 1 118 ? -22.286 0.859 41.463 1.00 78.00 118 GLU A N 1
ATOM 943 C CA . GLU A 1 118 ? -21.697 0.180 42.616 1.00 78.00 118 GLU A CA 1
ATOM 944 C C . GLU A 1 118 ? -22.333 -1.216 42.793 1.00 78.00 118 GLU A C 1
ATOM 946 O O . GLU A 1 118 ? -23.553 -1.367 42.774 1.00 78.00 118 GLU A O 1
ATOM 951 N N . GLY A 1 119 ? -21.512 -2.263 42.948 1.00 72.06 119 GLY A N 1
ATOM 952 C CA . GLY A 1 119 ? -21.977 -3.623 43.279 1.00 72.06 119 GLY A CA 1
ATOM 953 C C . GLY A 1 119 ? -22.145 -4.616 42.117 1.00 72.06 119 GLY A C 1
ATOM 954 O O . GLY A 1 119 ? -22.449 -5.778 42.371 1.00 72.06 119 GLY A O 1
ATOM 955 N N . GLN A 1 120 ? -21.903 -4.219 40.862 1.00 66.56 120 GLN A N 1
ATOM 956 C CA . GLN A 1 120 ? -21.880 -5.134 39.699 1.00 66.56 120 GLN A CA 1
ATOM 957 C C . GLN A 1 120 ? -20.471 -5.599 39.301 1.00 66.56 120 GLN A C 1
ATOM 959 O O . GLN A 1 120 ? -20.292 -6.263 38.279 1.00 66.56 120 GLN A O 1
ATOM 964 N N . THR A 1 121 ? -19.451 -5.260 40.089 1.00 71.19 121 THR A N 1
ATOM 965 C CA . THR A 1 121 ? -18.088 -5.705 39.814 1.00 71.19 121 THR A CA 1
ATOM 966 C C . THR A 1 121 ? -17.970 -7.198 40.119 1.00 71.19 121 THR A C 1
ATOM 968 O O . THR A 1 121 ? -18.168 -7.657 41.243 1.00 71.19 121 THR A O 1
ATOM 971 N N . SER A 1 122 ? -17.653 -7.995 39.102 1.00 75.25 122 SER A N 1
ATOM 972 C CA . SER A 1 122 ? -17.240 -9.377 39.315 1.00 75.25 122 SER A CA 1
ATOM 973 C C . SER A 1 122 ? -15.833 -9.375 39.906 1.00 75.25 122 SER A C 1
ATOM 975 O O . SER A 1 122 ? -14.916 -8.815 39.305 1.00 75.25 122 SER A O 1
ATOM 977 N N . GLN A 1 123 ? -15.643 -10.017 41.056 1.00 78.50 123 GLN A N 1
ATOM 978 C CA . GLN A 1 123 ? -14.300 -10.298 41.555 1.00 78.50 123 GLN A CA 1
ATOM 979 C C . GLN A 1 123 ? -13.620 -11.300 40.614 1.00 78.50 123 GLN A C 1
ATOM 981 O O . GLN A 1 123 ? -14.248 -12.258 40.155 1.00 78.50 123 GLN A O 1
ATOM 986 N N . HIS A 1 124 ? -12.344 -11.081 40.300 1.00 75.69 124 HIS A N 1
ATOM 987 C CA . HIS A 1 124 ? -11.574 -12.016 39.485 1.00 75.69 124 HIS A CA 1
ATOM 988 C C . HIS A 1 124 ? -11.295 -13.285 40.308 1.00 75.69 124 HIS A C 1
ATOM 990 O O . HIS A 1 124 ? -10.382 -13.318 41.124 1.00 75.69 124 HIS A O 1
ATOM 996 N N . VAL A 1 125 ? -12.117 -14.325 40.125 1.00 80.75 125 VAL A N 1
ATOM 997 C CA . VAL A 1 125 ? -11.991 -15.624 40.826 1.00 80.75 125 VAL A CA 1
ATOM 998 C C . VAL A 1 125 ? -11.101 -16.609 40.052 1.00 80.75 125 VAL A C 1
ATOM 1000 O O . VAL A 1 125 ? -10.700 -17.646 40.578 1.00 80.75 125 VAL A O 1
ATOM 1003 N N . ALA A 1 126 ? -10.772 -16.308 38.794 1.00 82.75 126 ALA A N 1
ATOM 1004 C CA . ALA A 1 126 ? -9.990 -17.213 37.963 1.00 82.75 126 ALA A CA 1
ATOM 1005 C C . ALA A 1 126 ? -8.532 -17.297 38.442 1.00 82.75 126 ALA A C 1
ATOM 1007 O O . ALA A 1 126 ? -7.874 -16.283 38.670 1.00 82.75 126 ALA A O 1
ATOM 1008 N N . GLN A 1 127 ? -8.017 -18.521 38.559 1.00 82.19 127 GLN A N 1
ATOM 1009 C CA . GLN A 1 127 ? -6.613 -18.761 38.868 1.00 82.19 127 GLN A CA 1
ATOM 1010 C C . GLN A 1 127 ? -5.738 -18.316 37.690 1.00 82.19 127 GLN A C 1
ATOM 1012 O O . GLN A 1 127 ? -5.963 -18.727 36.547 1.00 82.19 127 GLN A O 1
ATOM 1017 N N . GLU A 1 128 ? -4.722 -17.501 37.964 1.00 82.88 128 GLU A N 1
ATOM 1018 C CA . GLU A 1 128 ? -3.769 -17.072 36.945 1.00 82.88 128 GLU A CA 1
ATOM 1019 C C . GLU A 1 128 ? -3.021 -18.281 36.371 1.00 82.88 128 GLU A C 1
ATOM 1021 O O . GLU A 1 128 ? -2.377 -19.058 37.085 1.00 82.88 128 GLU A O 1
ATOM 1026 N N . ARG A 1 129 ? -3.120 -18.467 35.051 1.00 89.06 129 ARG A N 1
ATOM 1027 C CA . ARG A 1 129 ? -2.364 -19.508 34.356 1.00 89.06 129 ARG A CA 1
ATOM 1028 C C . ARG A 1 129 ? -0.900 -19.100 34.291 1.00 89.06 129 ARG A C 1
ATOM 1030 O O . ARG A 1 129 ? -0.538 -18.235 33.492 1.00 89.06 129 ARG A O 1
ATOM 1037 N N . LYS A 1 130 ? -0.070 -19.798 35.067 1.00 87.88 130 LYS A N 1
ATOM 1038 C CA . LYS A 1 130 ? 1.384 -19.676 34.977 1.00 87.88 130 LYS A CA 1
ATOM 1039 C C . LYS A 1 130 ? 1.863 -20.004 33.568 1.00 87.88 130 LYS A C 1
ATOM 1041 O O . LYS A 1 130 ? 1.377 -20.936 32.914 1.00 87.88 130 LYS A O 1
ATOM 1046 N N . LYS A 1 131 ? 2.813 -19.217 33.086 1.00 92.06 131 LYS A N 1
ATOM 1047 C CA . LYS A 1 131 ? 3.423 -19.410 31.775 1.00 92.06 131 LYS A CA 1
ATOM 1048 C C . LYS A 1 131 ? 4.321 -20.655 31.800 1.00 92.06 131 LYS A C 1
ATOM 1050 O O . LYS A 1 131 ? 4.883 -20.978 32.846 1.00 92.06 131 LYS A O 1
ATOM 1055 N N . PRO A 1 132 ? 4.520 -21.353 30.665 1.00 89.06 132 PRO A N 1
ATOM 1056 C CA . PRO A 1 132 ? 5.337 -22.570 30.632 1.00 89.06 132 PRO A CA 1
ATOM 1057 C C . PRO A 1 132 ? 6.766 -22.382 31.163 1.00 89.06 132 PRO A C 1
ATOM 1059 O O . PRO A 1 132 ? 7.354 -23.320 31.691 1.00 89.06 132 PRO A O 1
ATOM 1062 N N . TRP A 1 133 ? 7.323 -21.173 31.048 1.00 85.12 133 TRP A N 1
ATOM 1063 C CA . TRP A 1 133 ? 8.650 -20.842 31.570 1.00 85.12 133 TRP A CA 1
ATOM 1064 C C . TRP A 1 133 ? 8.675 -20.569 33.084 1.00 85.12 133 TRP A C 1
ATOM 1066 O O . TRP A 1 133 ? 9.719 -20.731 33.705 1.00 85.12 133 TRP A O 1
ATOM 1076 N N . GLU A 1 134 ? 7.547 -20.207 33.702 1.00 85.56 134 GLU A N 1
ATOM 1077 C CA . GLU A 1 134 ? 7.451 -19.991 35.156 1.00 85.56 134 GLU A CA 1
ATOM 1078 C C . GLU A 1 134 ? 7.431 -21.315 35.922 1.00 85.56 134 GLU A C 1
ATOM 1080 O O . GLU A 1 134 ? 8.013 -21.413 36.998 1.00 85.56 134 GLU A O 1
ATOM 1085 N N . LEU A 1 135 ? 6.824 -22.352 35.337 1.00 83.81 135 LEU A N 1
ATOM 1086 C CA . LEU A 1 135 ? 6.823 -23.706 35.898 1.00 83.81 135 LEU A CA 1
ATOM 1087 C C . LEU A 1 135 ? 8.234 -24.301 35.941 1.00 83.81 135 LEU A C 1
ATOM 1089 O O . LEU A 1 135 ? 8.617 -24.877 36.954 1.00 83.81 135 LEU A O 1
ATOM 1093 N N . LYS A 1 136 ? 9.016 -24.106 34.870 1.00 85.75 136 LYS A N 1
ATOM 1094 C CA . LYS A 1 136 ? 10.411 -24.566 34.802 1.00 85.75 136 LYS A CA 1
ATOM 1095 C C . LYS A 1 136 ? 11.273 -23.893 35.862 1.00 85.75 136 LYS A C 1
ATOM 1097 O O . LYS A 1 136 ? 11.947 -24.578 36.618 1.00 85.75 136 LYS A O 1
ATOM 1102 N N . LYS A 1 137 ? 11.165 -22.566 35.984 1.00 86.00 137 LYS A N 1
ATOM 1103 C CA . LYS A 1 137 ? 11.905 -21.794 36.989 1.00 86.00 137 LYS A CA 1
ATOM 1104 C C . LYS A 1 137 ? 11.572 -22.234 38.423 1.00 86.00 137 LYS A C 1
ATOM 1106 O O . LYS A 1 137 ? 12.460 -22.296 39.264 1.00 86.00 137 LYS A O 1
ATOM 1111 N N . GLU A 1 138 ? 10.307 -22.559 38.700 1.00 84.81 138 GLU A N 1
ATOM 1112 C CA . GLU A 1 138 ? 9.875 -23.062 40.012 1.00 84.81 138 GLU A CA 1
ATOM 1113 C C . GLU A 1 138 ? 10.374 -24.492 40.293 1.00 84.81 138 GLU A C 1
ATOM 1115 O O . GLU A 1 138 ? 10.709 -24.804 41.434 1.00 84.81 138 GLU A O 1
ATOM 1120 N N . GLN A 1 139 ? 10.451 -25.355 39.273 1.00 82.69 139 GLN A N 1
ATOM 1121 C CA . GLN A 1 139 ? 11.046 -26.693 39.389 1.00 82.69 139 GLN A CA 1
ATOM 1122 C C . GLN A 1 139 ? 12.556 -26.618 39.633 1.00 82.69 139 GLN A C 1
ATOM 1124 O O . GLN A 1 139 ? 13.038 -27.197 40.600 1.00 82.69 139 GLN A O 1
ATOM 1129 N N . GLU A 1 140 ? 13.275 -25.820 38.843 1.00 84.50 140 GLU A N 1
ATOM 1130 C CA . GLU A 1 140 ? 14.720 -25.596 38.987 1.00 84.50 140 GLU A CA 1
ATOM 1131 C C . GLU A 1 140 ? 15.080 -25.026 40.371 1.00 84.50 140 GLU A C 1
ATOM 1133 O O . GLU A 1 140 ? 16.097 -25.386 40.962 1.00 84.50 140 GLU A O 1
ATOM 1138 N N . GLU A 1 141 ? 14.242 -24.146 40.932 1.00 85.19 141 GLU A N 1
ATOM 1139 C CA . GLU A 1 141 ? 14.452 -23.606 42.278 1.00 85.19 141 GLU A CA 1
ATOM 1140 C C . GLU A 1 141 ? 14.184 -24.634 43.388 1.00 85.19 141 GLU A C 1
ATOM 1142 O O . GLU A 1 141 ? 14.867 -24.601 44.413 1.00 85.19 141 GLU A O 1
ATOM 1147 N N . LYS A 1 142 ? 13.228 -25.552 43.198 1.00 84.44 142 LYS A N 1
ATOM 1148 C CA . LYS A 1 142 ? 12.989 -26.664 44.134 1.00 84.44 142 LYS A CA 1
ATOM 1149 C C . LYS A 1 142 ? 14.137 -27.666 44.105 1.00 84.44 142 LYS A C 1
ATOM 1151 O O . LYS A 1 142 ? 14.658 -27.996 45.161 1.00 84.44 142 LYS A O 1
ATOM 1156 N N . GLU A 1 143 ? 14.585 -28.052 42.914 1.00 83.06 143 GLU A N 1
ATOM 1157 C CA . GLU A 1 143 ? 15.723 -28.959 42.728 1.00 83.06 143 GLU A CA 1
ATOM 1158 C C . GLU A 1 143 ? 17.021 -28.369 43.299 1.00 83.06 143 GLU A C 1
ATOM 1160 O O . GLU A 1 143 ? 17.803 -29.084 43.922 1.00 83.06 143 GLU A O 1
ATOM 1165 N N . ARG A 1 144 ? 17.240 -27.052 43.160 1.00 82.19 144 ARG A N 1
ATOM 1166 C CA . ARG A 1 144 ? 18.393 -26.372 43.770 1.00 82.19 144 ARG A CA 1
ATOM 1167 C C . ARG A 1 144 ? 18.356 -26.431 45.298 1.00 82.19 144 ARG A C 1
ATOM 1169 O O . ARG A 1 144 ? 19.378 -26.724 45.905 1.00 82.19 144 ARG A O 1
ATOM 1176 N N . LYS A 1 145 ? 17.192 -26.177 45.904 1.00 79.94 145 LYS A N 1
ATOM 1177 C CA . LYS A 1 145 ? 17.022 -26.220 47.367 1.00 79.94 145 LYS A CA 1
ATOM 1178 C C . LYS A 1 145 ? 17.165 -27.638 47.919 1.00 79.94 145 LYS A C 1
ATOM 1180 O O . LYS A 1 145 ? 17.829 -27.822 48.926 1.00 79.94 145 LYS A O 1
ATOM 1185 N N . GLU A 1 146 ? 16.612 -28.633 47.231 1.00 74.62 146 GLU A N 1
ATOM 1186 C CA . GLU A 1 146 ? 16.713 -30.044 47.629 1.00 74.62 146 GLU A CA 1
ATOM 1187 C C . GLU A 1 146 ? 18.156 -30.569 47.530 1.00 74.62 146 GLU A C 1
ATOM 1189 O O . GLU A 1 146 ? 18.602 -31.345 48.374 1.00 74.62 146 GLU A O 1
ATOM 1194 N N . LYS A 1 147 ? 18.923 -30.086 46.545 1.00 72.06 147 LYS A N 1
ATOM 1195 C CA . LYS A 1 147 ? 20.347 -30.407 46.404 1.00 72.06 147 LYS A CA 1
ATOM 1196 C C . LYS A 1 147 ? 21.223 -29.708 47.452 1.00 72.06 147 LYS A C 1
ATOM 1198 O O . LYS A 1 147 ? 22.106 -30.340 48.017 1.00 72.06 147 LYS A O 1
ATOM 1203 N N . GLU A 1 148 ? 20.943 -28.439 47.757 1.00 69.19 148 GLU A N 1
ATOM 1204 C CA . GLU A 1 148 ? 21.595 -27.707 48.856 1.00 69.19 148 GLU A CA 1
ATOM 1205 C C . GLU A 1 148 ? 21.305 -28.347 50.230 1.00 69.19 148 GLU A C 1
ATOM 1207 O O . GLU A 1 148 ? 22.146 -28.297 51.124 1.00 69.19 148 GLU A O 1
ATOM 1212 N N . GLU A 1 149 ? 20.145 -28.981 50.414 1.00 64.88 149 GLU A N 1
ATOM 1213 C CA . GLU A 1 149 ? 19.784 -29.674 51.658 1.00 64.88 149 GLU A CA 1
ATOM 1214 C C . GLU A 1 149 ? 20.447 -31.062 51.778 1.00 64.88 149 GLU A C 1
ATOM 1216 O O . GLU A 1 149 ? 20.815 -31.464 52.879 1.00 64.88 149 GLU A O 1
ATOM 1221 N N . GLN A 1 150 ? 20.700 -31.761 50.663 1.00 57.62 150 GLN A N 1
ATOM 1222 C CA . GLN A 1 150 ? 21.464 -33.021 50.651 1.00 57.62 150 GLN A CA 1
ATOM 1223 C C . GLN A 1 150 ? 22.966 -32.828 50.899 1.00 57.62 150 GLN A C 1
ATOM 1225 O O . GLN A 1 150 ? 23.570 -33.638 51.603 1.00 57.62 150 GLN A O 1
ATOM 1230 N N . ASP A 1 151 ? 23.564 -31.753 50.381 1.00 59.03 151 ASP A N 1
ATOM 1231 C CA . ASP A 1 151 ? 24.998 -31.485 50.556 1.00 59.03 151 ASP A CA 1
ATOM 1232 C C . ASP A 1 151 ? 25.353 -31.046 51.998 1.00 59.03 151 ASP A C 1
ATOM 1234 O O . ASP A 1 151 ? 26.494 -31.207 52.423 1.00 59.03 151 ASP A O 1
ATOM 1238 N N . ASN A 1 152 ? 24.383 -30.575 52.796 1.00 58.94 152 ASN A N 1
ATOM 1239 C CA . ASN A 1 152 ? 24.588 -30.209 54.209 1.00 58.94 152 ASN A CA 1
ATOM 1240 C C . ASN A 1 152 ? 24.517 -31.396 55.200 1.00 58.94 152 ASN A C 1
ATOM 1242 O O . ASN A 1 152 ? 24.799 -31.208 56.380 1.00 58.94 152 ASN A O 1
ATOM 1246 N N . VAL A 1 153 ? 24.154 -32.611 54.762 1.00 56.91 153 VAL A N 1
ATOM 1247 C CA . VAL A 1 153 ? 24.065 -33.811 55.633 1.00 56.91 153 VAL A CA 1
ATOM 1248 C C . VAL A 1 153 ? 25.363 -34.641 55.624 1.00 56.91 153 VAL A C 1
ATOM 1250 O O . VAL A 1 153 ? 25.572 -35.483 56.496 1.00 56.91 153 VAL A O 1
ATOM 1253 N N . ALA A 1 154 ? 26.267 -34.409 54.668 1.00 52.66 154 ALA A N 1
ATOM 1254 C CA . ALA A 1 154 ? 27.458 -35.241 54.481 1.00 52.66 154 ALA A CA 1
ATOM 1255 C C . ALA A 1 154 ? 28.607 -34.976 55.479 1.00 52.66 154 ALA A C 1
ATOM 1257 O O . ALA A 1 154 ? 29.481 -35.830 55.602 1.00 52.66 154 ALA A O 1
ATOM 1258 N N . ASP A 1 155 ? 28.605 -33.855 56.210 1.00 50.06 155 ASP A N 1
ATOM 1259 C CA . ASP A 1 155 ? 29.720 -33.467 57.100 1.00 50.06 155 ASP A CA 1
ATOM 1260 C C . ASP A 1 155 ? 29.547 -33.908 58.575 1.00 50.06 155 ASP A C 1
ATOM 1262 O O . ASP A 1 155 ? 30.420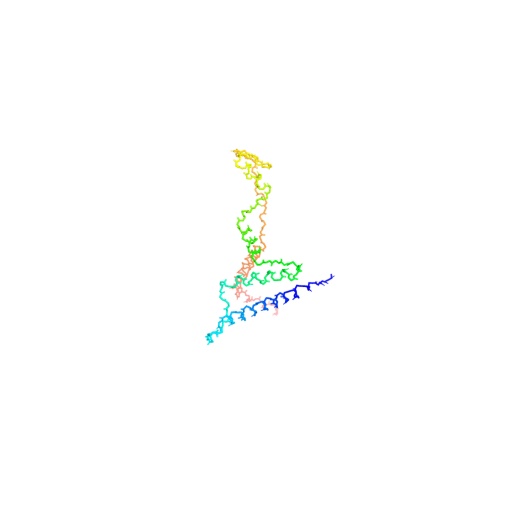 -33.652 59.398 1.00 50.06 155 ASP A O 1
ATOM 1266 N N . GLU A 1 156 ? 28.457 -34.606 58.936 1.00 52.59 156 GLU A N 1
ATOM 1267 C CA . GLU A 1 156 ? 28.191 -35.040 60.329 1.00 52.59 156 GLU A CA 1
ATOM 1268 C C . GLU A 1 156 ? 28.180 -36.570 60.568 1.00 52.59 156 GLU A C 1
ATOM 1270 O O . GLU A 1 156 ? 27.917 -37.004 61.689 1.00 52.59 156 GLU A O 1
ATOM 1275 N N . VAL A 1 157 ? 28.483 -37.426 59.576 1.00 50.62 157 VAL A N 1
ATOM 1276 C CA . VAL A 1 157 ? 28.296 -38.898 59.720 1.00 50.62 157 VAL A CA 1
ATOM 1277 C C . VAL A 1 157 ? 29.598 -39.717 59.888 1.00 50.62 157 VAL A C 1
ATOM 1279 O O . VAL A 1 157 ? 29.523 -40.922 60.121 1.00 50.62 157 VAL A O 1
ATOM 1282 N N . GLU A 1 158 ? 30.799 -39.123 59.863 1.00 48.41 158 GLU A N 1
ATOM 1283 C CA . GLU A 1 158 ? 32.068 -39.887 59.997 1.00 48.41 158 GLU A CA 1
ATOM 1284 C C . GLU A 1 158 ? 32.656 -40.035 61.419 1.00 48.41 158 GLU A C 1
ATOM 1286 O O . GLU A 1 158 ? 33.707 -40.650 61.586 1.00 48.41 158 GLU A O 1
ATOM 1291 N N . GLU A 1 159 ? 31.972 -39.609 62.481 1.00 47.34 159 GLU A N 1
ATOM 1292 C CA . GLU A 1 159 ? 32.353 -39.960 63.859 1.00 47.34 159 GLU A CA 1
ATOM 1293 C C . GLU A 1 159 ? 31.178 -40.632 64.564 1.00 47.34 159 GLU A C 1
ATOM 1295 O O . GLU A 1 159 ? 30.342 -39.943 65.129 1.00 47.34 159 GLU A O 1
ATOM 1300 N N . ASN A 1 160 ? 31.077 -41.964 64.498 1.00 49.34 160 ASN A N 1
ATOM 1301 C CA . ASN A 1 160 ? 30.502 -42.854 65.529 1.00 49.34 160 ASN A CA 1
ATOM 1302 C C . ASN A 1 160 ? 30.038 -44.166 64.888 1.00 49.34 160 ASN A C 1
ATOM 1304 O O . ASN A 1 160 ? 28.851 -44.324 64.646 1.00 49.34 160 ASN A O 1
ATOM 1308 N N . ASN A 1 161 ? 30.940 -45.120 64.629 1.00 44.28 161 ASN A N 1
ATOM 1309 C CA . ASN A 1 161 ? 30.580 -46.545 64.480 1.00 44.28 161 ASN A CA 1
ATOM 1310 C C . ASN A 1 161 ? 31.809 -47.452 64.659 1.00 44.28 161 ASN A C 1
ATOM 1312 O O . ASN A 1 161 ? 32.143 -48.273 63.807 1.00 44.28 161 ASN A O 1
ATOM 1316 N N . GLY A 1 162 ? 32.510 -47.301 65.782 1.00 45.56 162 GLY A N 1
ATOM 1317 C CA . GLY A 1 162 ? 33.681 -48.112 66.090 1.00 45.56 162 GLY A CA 1
ATOM 1318 C C . GLY A 1 162 ? 33.757 -48.473 67.559 1.00 45.56 162 GLY A C 1
ATOM 1319 O O . GLY A 1 162 ? 34.541 -47.862 68.263 1.00 45.56 162 GLY A O 1
ATOM 1320 N N . THR A 1 163 ? 32.953 -49.443 68.000 1.00 46.62 163 THR A N 1
ATOM 1321 C CA . THR A 1 163 ? 33.324 -50.507 68.956 1.00 46.62 163 THR A CA 1
ATOM 1322 C C . THR A 1 163 ? 32.084 -51.319 69.324 1.00 46.62 163 THR A C 1
ATOM 1324 O O . THR A 1 163 ? 31.005 -50.754 69.432 1.00 46.62 163 THR A O 1
ATOM 1327 N N . GLU A 1 164 ? 32.294 -52.607 69.613 1.00 50.09 164 GLU A N 1
ATOM 1328 C CA . GLU A 1 164 ? 31.406 -53.485 70.397 1.00 50.09 164 GLU A CA 1
ATOM 1329 C C . GLU A 1 164 ? 30.618 -54.557 69.628 1.00 50.09 164 GLU A C 1
ATOM 1331 O O . GLU A 1 164 ? 29.400 -54.616 69.690 1.00 50.09 164 GLU A O 1
ATOM 1336 N N . THR A 1 165 ? 31.340 -55.509 69.020 1.00 54.28 165 THR A N 1
ATOM 1337 C CA . THR A 1 165 ? 30.919 -56.926 68.998 1.00 54.28 165 THR A CA 1
ATOM 1338 C C . THR A 1 165 ? 32.132 -57.869 68.945 1.00 54.28 165 THR A C 1
ATOM 1340 O O . THR A 1 165 ? 32.413 -58.472 67.917 1.00 54.28 165 THR A O 1
ATOM 1343 N N . GLU A 1 166 ? 32.843 -58.048 70.057 1.00 55.72 166 GLU A N 1
ATOM 1344 C CA . GLU A 1 166 ? 33.654 -59.256 70.289 1.00 55.72 166 GLU A CA 1
ATOM 1345 C C . GLU A 1 166 ? 33.490 -59.678 71.747 1.00 55.72 166 GLU A C 1
ATOM 1347 O O . GLU A 1 166 ? 34.232 -59.231 72.618 1.00 55.72 166 GLU A O 1
ATOM 1352 N N . LYS A 1 167 ? 32.467 -60.498 72.027 1.00 58.81 167 LYS A N 1
ATOM 1353 C CA . LYS A 1 167 ? 32.387 -61.304 73.258 1.00 58.81 167 LYS A CA 1
ATOM 1354 C C . LYS A 1 167 ? 31.251 -62.330 73.232 1.00 58.81 167 LYS A C 1
ATOM 1356 O O . LYS A 1 167 ? 30.413 -62.329 74.122 1.00 58.81 167 LYS A O 1
ATOM 1361 N N . ILE A 1 168 ? 31.215 -63.234 72.248 1.00 52.12 168 ILE A N 1
ATOM 1362 C CA . ILE A 1 168 ? 30.476 -64.505 72.402 1.00 52.12 168 ILE A CA 1
ATOM 1363 C C . ILE A 1 168 ? 31.214 -65.646 71.680 1.00 52.12 168 ILE A C 1
ATOM 1365 O O . ILE A 1 168 ? 30.908 -65.973 70.540 1.00 52.12 168 ILE A O 1
ATOM 1369 N N . ALA A 1 169 ? 32.213 -66.195 72.370 1.00 44.34 169 ALA A N 1
ATOM 1370 C CA . ALA A 1 169 ? 32.818 -67.534 72.287 1.00 44.34 169 ALA A CA 1
ATOM 1371 C C . ALA A 1 169 ? 34.112 -67.379 73.108 1.00 44.34 169 ALA A C 1
ATOM 1373 O O . ALA A 1 169 ? 34.976 -66.600 72.735 1.00 44.34 169 ALA A O 1
ATOM 1374 N N . GLU A 1 170 ? 34.244 -67.894 74.326 1.00 47.00 170 GLU A N 1
ATOM 1375 C CA . GLU A 1 170 ? 34.489 -69.306 74.602 1.00 47.00 170 GLU A CA 1
ATOM 1376 C C . GLU A 1 170 ? 34.589 -69.492 76.136 1.00 47.00 170 GLU A C 1
ATOM 1378 O O . GLU A 1 170 ? 35.112 -68.607 76.823 1.00 47.00 170 GLU A O 1
ATOM 1383 N N . ILE A 1 171 ? 34.143 -70.667 76.610 1.00 41.88 171 ILE A N 1
ATOM 1384 C CA . ILE A 1 171 ? 34.100 -71.221 77.989 1.00 41.88 171 ILE A CA 1
ATOM 1385 C C . ILE A 1 171 ? 32.800 -70.975 78.768 1.00 41.88 171 ILE A C 1
ATOM 1387 O O . ILE A 1 171 ? 32.586 -69.870 79.311 1.00 41.88 171 ILE A O 1
#

Sequence (171 aa):
MSDQEASSGNETNNIQNGLENVYESYLDQINQQNDGKIQEIITEIPTDEKSRLEIQAKTFYFCQQTGNILNIEDYEEWKSNQLNAEPEYSSNYQELVELIIAGKEVPGIKQIPDTVLEGQTSQHVAQERKKPWELKKEQEEKERKEKEEQDNVADEVEENNGTETEKIAEI